Protein AF-A0A356BSI9-F1 (afdb_monomer)

Secondary structure (DSSP, 8-state):
--S------GGGGG------HHHHHHHHHHHHHHIIIIIIHHHHTT----

Sequence (50 aa):
MDAGAWSCGMVAGLIHDIPTCKELIDRIMKEAEDIITNRLAGMLSGKVPA

Solvent-accessible surface area (backbone atoms only — not comparable to full-atom values): 3378 Å² total; per-residue (Å²): 143,88,79,82,91,75,96,76,62,81,67,58,82,76,62,88,78,84,71,54,75,65,57,49,52,55,47,54,54,50,53,50,49,47,42,53,68,46,56,53,44,39,67,74,66,72,62,73,84,128

Structure (mmCIF, N/CA/C/O backbone):
data_AF-A0A356BSI9-F1
#
_entry.id   AF-A0A356BSI9-F1
#
loop_
_atom_site.group_PDB
_atom_site.id
_atom_site.type_symbol
_atom_site.l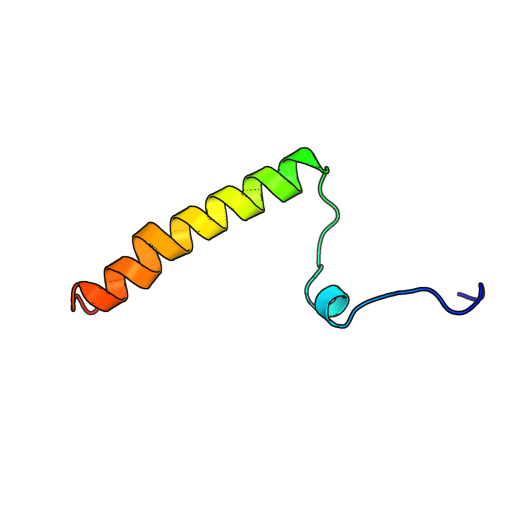abel_atom_id
_atom_site.label_alt_id
_atom_site.label_comp_id
_atom_site.label_asym_id
_atom_site.label_entity_id
_atom_site.label_seq_id
_atom_site.pdbx_PDB_ins_code
_atom_site.Cartn_x
_atom_site.Cartn_y
_atom_site.Cartn_z
_atom_site.occupancy
_atom_site.B_iso_or_equiv
_atom_site.auth_seq_id
_atom_site.auth_comp_id
_atom_site.auth_asym_id
_atom_site.auth_atom_id
_atom_site.pdbx_PDB_model_num
ATOM 1 N N . MET A 1 1 ? 18.875 -11.371 -19.522 1.00 56.16 1 MET A N 1
ATOM 2 C CA . MET A 1 1 ? 18.642 -10.808 -18.176 1.00 56.16 1 MET A CA 1
ATOM 3 C C . MET A 1 1 ? 20.010 -10.365 -17.690 1.00 56.16 1 MET A C 1
ATOM 5 O O . MET A 1 1 ? 20.544 -10.933 -16.758 1.00 56.16 1 MET A O 1
ATOM 9 N N . ASP A 1 2 ? 20.617 -9.422 -18.418 1.00 72.81 2 ASP A N 1
ATOM 10 C CA . ASP A 1 2 ? 22.073 -9.218 -18.431 1.00 72.81 2 ASP A CA 1
ATOM 11 C C . ASP A 1 2 ? 22.373 -7.740 -18.698 1.00 72.81 2 ASP A C 1
ATOM 13 O O . ASP A 1 2 ? 22.768 -7.346 -19.792 1.00 72.81 2 ASP A O 1
ATOM 17 N N . ALA A 1 3 ? 22.097 -6.896 -17.707 1.00 65.62 3 ALA A N 1
ATOM 18 C CA . ALA A 1 3 ? 22.373 -5.465 -17.777 1.00 65.62 3 ALA A CA 1
ATOM 19 C C . ALA A 1 3 ? 22.698 -4.925 -16.375 1.00 65.62 3 ALA A C 1
ATOM 21 O O . ALA A 1 3 ? 21.884 -4.257 -15.749 1.00 65.62 3 ALA A O 1
ATOM 22 N N . GLY A 1 4 ? 23.891 -5.256 -15.868 1.00 79.19 4 GLY A N 1
ATOM 23 C CA . GLY A 1 4 ? 24.473 -4.653 -14.661 1.00 79.19 4 GLY A CA 1
ATOM 24 C C . GLY A 1 4 ? 23.759 -4.962 -13.340 1.00 79.19 4 GLY A C 1
ATOM 25 O O . GLY A 1 4 ? 22.782 -5.703 -13.299 1.00 79.19 4 GLY A O 1
ATOM 26 N N . ALA A 1 5 ? 24.279 -4.404 -12.244 1.00 80.44 5 ALA A N 1
ATOM 27 C CA . ALA A 1 5 ? 23.601 -4.371 -10.950 1.00 80.44 5 ALA A CA 1
ATOM 28 C C . ALA A 1 5 ? 22.656 -3.162 -10.901 1.00 80.44 5 ALA A C 1
ATOM 30 O O . ALA A 1 5 ? 23.028 -2.068 -11.325 1.00 80.44 5 ALA A O 1
ATOM 31 N N . TRP A 1 6 ? 21.440 -3.355 -10.393 1.00 84.12 6 TRP A N 1
ATOM 32 C CA . TRP A 1 6 ? 20.400 -2.326 -10.317 1.00 84.12 6 TRP A CA 1
ATOM 33 C C . TRP A 1 6 ? 19.900 -2.236 -8.880 1.00 84.12 6 TRP A C 1
ATOM 35 O O . TRP A 1 6 ? 19.809 -3.240 -8.172 1.00 84.12 6 TRP A O 1
ATOM 45 N N . SER A 1 7 ? 19.603 -1.018 -8.430 1.00 90.12 7 SER A N 1
ATOM 46 C CA . SER A 1 7 ? 19.115 -0.787 -7.074 1.00 90.12 7 SER A CA 1
ATOM 47 C C . SER A 1 7 ? 17.711 -1.361 -6.912 1.00 90.12 7 SER A C 1
ATOM 49 O O . SER A 1 7 ? 16.780 -0.962 -7.607 1.00 90.12 7 SER A O 1
ATOM 51 N N . CYS A 1 8 ? 17.555 -2.280 -5.964 1.00 92.75 8 CYS A N 1
ATOM 52 C CA . CYS A 1 8 ? 16.274 -2.859 -5.595 1.00 92.75 8 CYS A CA 1
ATOM 53 C C . CYS A 1 8 ? 16.281 -3.176 -4.095 1.00 92.75 8 CYS A C 1
ATOM 55 O O . CYS A 1 8 ? 17.248 -3.743 -3.585 1.00 92.75 8 CYS A O 1
ATOM 57 N N . GLY A 1 9 ? 15.234 -2.772 -3.375 1.00 93.19 9 GLY A N 1
ATOM 58 C CA . GLY A 1 9 ? 15.086 -3.073 -1.951 1.00 93.19 9 GLY A CA 1
ATOM 59 C C . GLY A 1 9 ? 14.395 -4.417 -1.720 1.00 93.19 9 GLY A C 1
ATOM 60 O O . GLY A 1 9 ? 13.657 -4.893 -2.578 1.00 93.19 9 GLY A O 1
ATOM 61 N N . MET A 1 10 ? 14.545 -4.984 -0.518 1.00 96.62 10 MET A N 1
ATOM 62 C CA . MET A 1 10 ? 13.845 -6.220 -0.116 1.00 96.62 10 MET A CA 1
ATOM 63 C C . MET A 1 10 ? 12.316 -6.128 -0.289 1.00 96.62 10 MET A C 1
ATOM 65 O O . MET A 1 10 ? 11.666 -7.139 -0.541 1.00 96.62 10 MET A O 1
ATOM 69 N N . VAL A 1 11 ? 11.751 -4.913 -0.209 1.00 96.25 11 VAL A N 1
ATOM 70 C CA . VAL A 1 11 ? 10.319 -4.626 -0.416 1.00 96.25 11 VAL A CA 1
ATOM 71 C C . VAL A 1 11 ? 9.800 -5.065 -1.786 1.00 96.25 11 VAL A C 1
ATOM 73 O O . VAL A 1 11 ? 8.612 -5.335 -1.917 1.00 96.25 11 VAL A O 1
ATOM 76 N N . ALA A 1 12 ? 10.665 -5.199 -2.796 1.00 95.44 12 ALA A N 1
ATOM 77 C CA . ALA A 1 12 ? 10.252 -5.662 -4.118 1.00 95.44 12 ALA A CA 1
ATOM 78 C C . ALA A 1 12 ? 9.610 -7.057 -4.089 1.00 95.44 12 ALA A C 1
A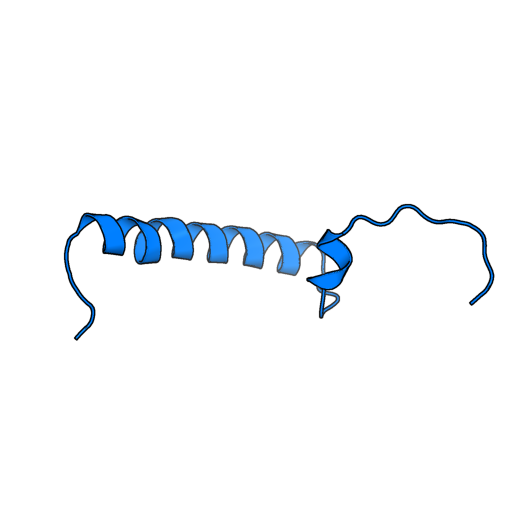TOM 80 O O . ALA A 1 12 ? 8.746 -7.336 -4.912 1.00 95.44 12 ALA A O 1
ATOM 81 N N . GLY A 1 13 ? 9.953 -7.900 -3.106 1.00 96.69 13 GLY A N 1
ATOM 82 C CA . GLY A 1 13 ? 9.295 -9.193 -2.897 1.00 96.69 13 GLY A CA 1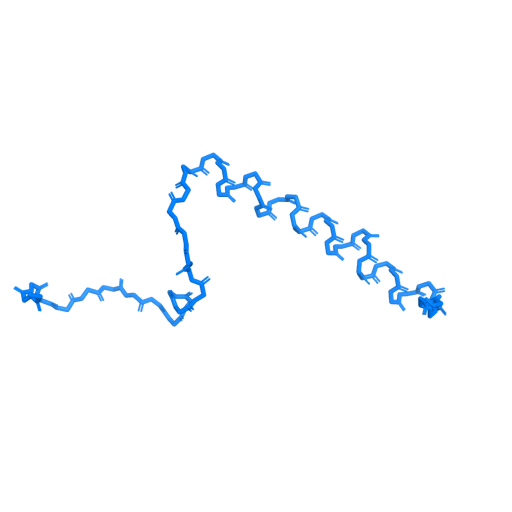
ATOM 83 C C . GLY A 1 13 ? 7.815 -9.102 -2.503 1.00 96.69 13 GLY A C 1
ATOM 84 O O . GLY A 1 13 ? 7.135 -10.120 -2.540 1.00 96.69 13 GLY A O 1
ATOM 85 N N . LEU A 1 14 ? 7.319 -7.913 -2.142 1.00 97.19 14 LEU A N 1
ATOM 86 C CA . LEU A 1 14 ? 5.915 -7.636 -1.812 1.00 97.19 14 LEU A CA 1
ATOM 87 C C . LEU A 1 14 ? 5.152 -6.949 -2.961 1.00 97.19 14 LEU A C 1
ATOM 89 O O . LEU A 1 14 ? 3.961 -6.678 -2.824 1.00 97.19 14 LEU A O 1
ATOM 93 N N . ILE A 1 15 ? 5.821 -6.622 -4.074 1.00 97.06 15 ILE A N 1
ATOM 94 C CA . ILE A 1 15 ? 5.200 -5.958 -5.228 1.00 97.06 15 ILE A CA 1
ATOM 95 C C . ILE A 1 15 ? 4.731 -7.035 -6.209 1.00 97.06 15 ILE A C 1
ATOM 97 O O . ILE A 1 15 ? 5.539 -7.765 -6.783 1.00 97.06 15 ILE A O 1
ATOM 101 N N . HIS A 1 16 ? 3.416 -7.135 -6.398 1.00 97.50 16 HIS A N 1
ATOM 102 C CA . HIS A 1 16 ? 2.784 -8.184 -7.210 1.00 97.50 16 HIS A CA 1
ATOM 103 C C . HIS A 1 16 ? 1.945 -7.637 -8.371 1.00 97.50 16 HIS A C 1
ATOM 105 O O . HIS A 1 16 ? 1.342 -8.405 -9.117 1.00 97.50 16 HIS A O 1
ATOM 111 N N . ASP A 1 17 ? 1.913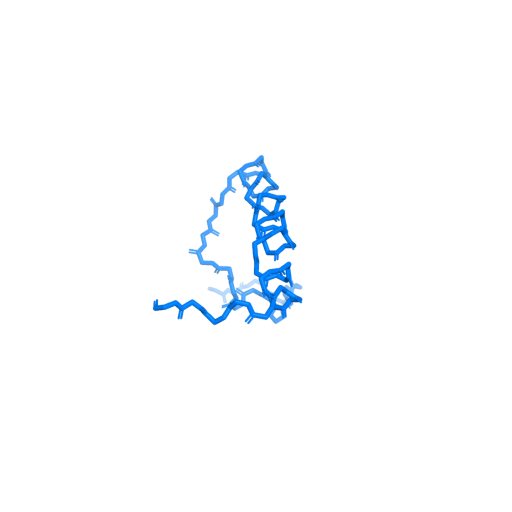 -6.317 -8.534 1.00 97.94 17 ASP A N 1
ATOM 112 C CA . ASP A 1 17 ? 1.189 -5.619 -9.586 1.00 97.94 17 ASP A CA 1
ATOM 113 C C . ASP A 1 17 ? 1.941 -4.364 -10.060 1.00 97.94 17 ASP A C 1
ATOM 115 O O . ASP A 1 17 ? 2.988 -3.997 -9.525 1.00 97.94 17 ASP A O 1
ATOM 119 N N . ILE A 1 18 ? 1.434 -3.742 -11.129 1.00 97.81 18 ILE A N 1
ATOM 120 C CA . ILE A 1 18 ? 2.010 -2.538 -11.745 1.00 97.81 18 ILE A CA 1
ATOM 121 C C . ILE A 1 18 ? 0.874 -1.525 -11.985 1.00 97.81 18 ILE A C 1
ATOM 123 O O . ILE A 1 18 ? 0.347 -1.441 -13.096 1.00 97.81 18 ILE A O 1
ATOM 127 N N . PRO A 1 19 ? 0.428 -0.799 -10.945 1.00 98.06 19 PRO A N 1
ATOM 128 C CA . PRO A 1 19 ? -0.619 0.218 -11.057 1.00 98.06 19 PRO A CA 1
ATOM 129 C C . PRO A 1 19 ? -0.103 1.504 -11.723 1.00 98.06 19 PRO A C 1
ATOM 131 O O . PRO A 1 19 ? 1.104 1.754 -11.800 1.00 98.06 19 PRO A O 1
ATOM 134 N N . THR A 1 20 ? -1.014 2.397 -12.111 1.00 98.81 20 THR A N 1
ATOM 135 C CA . THR A 1 20 ? -0.648 3.804 -12.332 1.00 98.81 20 THR A CA 1
ATOM 136 C C . THR A 1 20 ? -0.196 4.456 -11.020 1.00 98.81 20 THR A C 1
ATOM 138 O O . THR A 1 20 ? -0.599 4.047 -9.928 1.00 98.81 20 THR A O 1
ATOM 141 N N . CYS A 1 21 ? 0.588 5.538 -11.100 1.00 98.62 21 CYS A N 1
ATOM 142 C CA . CYS A 1 21 ? 0.996 6.285 -9.902 1.00 98.62 21 CYS A CA 1
ATOM 143 C C . CYS A 1 21 ? -0.206 6.760 -9.072 1.00 98.62 21 CYS A C 1
ATOM 145 O O . CYS A 1 21 ? -0.139 6.771 -7.847 1.00 98.62 21 CYS A O 1
ATOM 147 N N . LYS A 1 22 ? -1.312 7.131 -9.731 1.00 98.69 22 LYS A N 1
ATOM 148 C CA . LYS A 1 22 ? -2.533 7.557 -9.046 1.00 98.69 22 LYS A CA 1
ATOM 149 C C . LYS A 1 22 ? -3.157 6.411 -8.250 1.00 98.69 22 LYS A C 1
ATOM 151 O O . LYS A 1 22 ? -3.388 6.568 -7.058 1.00 98.69 22 LYS A O 1
ATOM 156 N N . GLU A 1 23 ? -3.383 5.265 -8.887 1.00 98.75 23 GLU A N 1
ATOM 157 C CA . GLU A 1 23 ? -3.975 4.095 -8.227 1.00 98.75 23 GLU A CA 1
ATOM 158 C C . GLU A 1 23 ? -3.107 3.596 -7.071 1.00 98.75 23 GLU A C 1
ATOM 160 O O . GLU A 1 23 ? -3.634 3.236 -6.022 1.00 98.75 23 GLU A O 1
ATOM 165 N N . LEU A 1 24 ? -1.778 3.608 -7.226 1.00 98.50 24 LEU A N 1
ATOM 166 C CA . LEU A 1 24 ? -0.863 3.229 -6.152 1.00 98.50 24 LEU A CA 1
ATOM 167 C C . LEU A 1 24 ? -1.078 4.088 -4.903 1.00 98.50 24 LEU A C 1
ATOM 169 O O . LEU A 1 24 ? -1.262 3.552 -3.812 1.00 98.50 24 LEU A O 1
ATOM 173 N N . ILE A 1 25 ? -1.065 5.410 -5.069 1.00 98.75 25 ILE A N 1
ATOM 174 C CA . ILE A 1 25 ? -1.202 6.349 -3.954 1.00 98.75 25 ILE A CA 1
ATOM 175 C C . ILE A 1 25 ? -2.607 6.290 -3.353 1.00 98.75 25 ILE A C 1
ATOM 177 O O . ILE A 1 25 ? -2.735 6.236 -2.131 1.00 98.75 25 ILE A O 1
ATOM 181 N N . ASP A 1 26 ? -3.649 6.238 -4.186 1.00 98.81 26 ASP A N 1
ATOM 182 C CA . ASP A 1 26 ? -5.033 6.136 -3.715 1.00 98.81 26 ASP A CA 1
ATOM 183 C C . ASP A 1 26 ? -5.236 4.872 -2.857 1.00 98.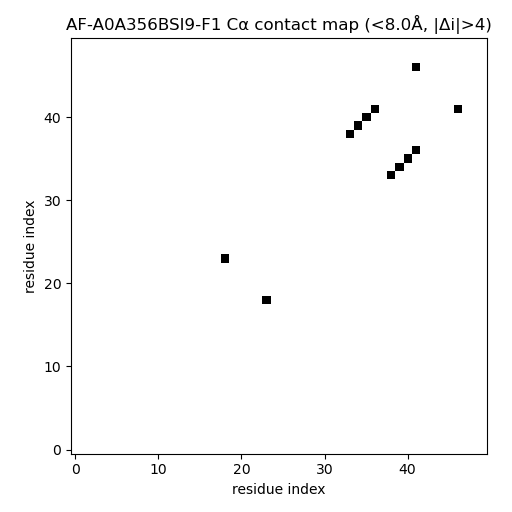81 26 ASP A C 1
ATOM 185 O O . ASP A 1 26 ? -5.862 4.939 -1.797 1.00 98.81 26 ASP A O 1
ATOM 189 N N . ARG A 1 27 ? -4.662 3.730 -3.270 1.00 98.50 27 ARG A N 1
ATOM 190 C CA . ARG A 1 27 ? -4.706 2.478 -2.494 1.00 98.50 27 ARG A CA 1
ATOM 191 C C . ARG A 1 27 ? -3.959 2.591 -1.172 1.00 98.50 27 ARG A C 1
ATOM 193 O O . ARG A 1 27 ? -4.538 2.253 -0.148 1.00 98.50 27 ARG A O 1
ATOM 200 N N . ILE A 1 28 ? -2.730 3.115 -1.173 1.00 98.56 28 ILE A N 1
ATOM 201 C CA . ILE A 1 28 ? -1.933 3.293 0.055 1.00 98.56 28 ILE A CA 1
ATOM 202 C C . ILE A 1 28 ? -2.696 4.140 1.076 1.00 98.56 28 ILE A C 1
ATOM 204 O O . ILE A 1 28 ? -2.779 3.765 2.244 1.00 98.56 28 ILE A O 1
ATOM 208 N N . MET A 1 29 ? -3.266 5.270 0.646 1.00 98.69 29 MET A N 1
ATOM 209 C CA . MET A 1 29 ? -3.995 6.161 1.551 1.00 98.69 29 MET A CA 1
ATOM 210 C C . MET A 1 29 ? -5.251 5.495 2.111 1.00 98.69 29 MET A C 1
ATOM 212 O O . MET A 1 29 ? -5.487 5.570 3.316 1.00 98.69 29 MET A O 1
ATOM 216 N N . LYS A 1 30 ? -6.013 4.795 1.264 1.00 98.75 30 LYS A N 1
ATOM 217 C CA . LYS A 1 30 ? -7.210 4.066 1.689 1.00 98.75 30 LYS A CA 1
ATOM 218 C C . LYS A 1 30 ? -6.886 2.928 2.659 1.00 98.75 30 LYS A C 1
ATOM 220 O O . LYS A 1 30 ? -7.508 2.824 3.708 1.00 98.75 30 LYS A O 1
ATOM 225 N N . GLU A 1 31 ? -5.897 2.098 2.343 1.00 98.50 31 GLU A N 1
ATOM 226 C CA . GLU A 1 31 ? -5.483 0.986 3.206 1.00 98.50 31 GLU A CA 1
ATOM 227 C C . GLU A 1 31 ? -4.939 1.484 4.551 1.00 98.50 31 GLU A C 1
ATOM 229 O O . GLU A 1 31 ? -5.230 0.896 5.593 1.00 98.50 31 GLU A O 1
ATOM 234 N N . ALA A 1 32 ? -4.189 2.590 4.557 1.00 98.75 32 ALA A N 1
ATOM 235 C CA . ALA A 1 32 ? -3.719 3.216 5.789 1.00 98.75 32 ALA A CA 1
ATOM 236 C C . ALA A 1 32 ? -4.885 3.720 6.656 1.00 98.75 32 ALA A C 1
ATOM 238 O O . ALA A 1 32 ? -4.898 3.469 7.865 1.00 98.75 32 ALA A O 1
ATOM 239 N N . GLU A 1 33 ? -5.874 4.386 6.051 1.00 98.62 33 GLU A N 1
ATOM 240 C CA . GLU A 1 33 ? -7.097 4.815 6.736 1.00 98.62 33 GLU A CA 1
ATOM 241 C C . GLU A 1 33 ? -7.852 3.616 7.323 1.00 98.62 33 GLU A C 1
ATOM 243 O O . GLU A 1 33 ? -8.187 3.629 8.510 1.00 98.62 33 GLU A O 1
ATOM 248 N N . ASP A 1 34 ? -8.038 2.546 6.549 1.00 98.25 34 ASP A N 1
ATOM 249 C CA . ASP A 1 34 ? -8.721 1.327 6.991 1.00 98.25 34 ASP A CA 1
ATOM 250 C C . ASP A 1 34 ? -7.979 0.640 8.150 1.00 98.25 34 ASP A C 1
ATOM 252 O O . ASP A 1 34 ? -8.597 0.187 9.119 1.00 98.25 34 ASP A O 1
ATOM 256 N N . ILE A 1 35 ? -6.645 0.585 8.106 1.00 97.75 35 ILE A N 1
ATOM 257 C CA . ILE A 1 35 ? -5.835 0.026 9.196 1.00 97.75 35 ILE A CA 1
ATOM 258 C C . ILE A 1 35 ? -6.026 0.842 10.476 1.00 97.75 35 ILE A C 1
ATOM 260 O O . ILE A 1 35 ? -6.247 0.261 11.541 1.00 97.75 35 ILE A O 1
ATOM 264 N N . ILE A 1 36 ? -5.951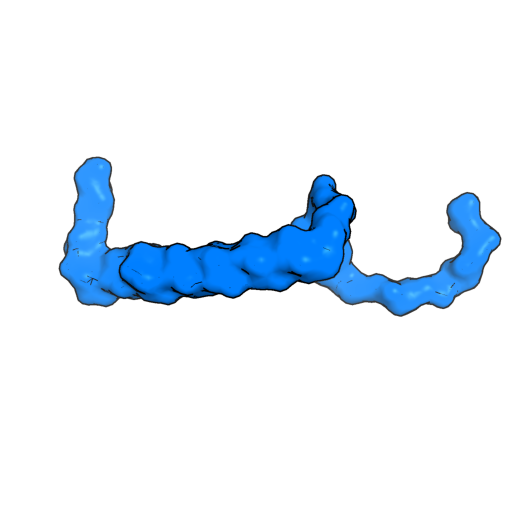 2.169 10.398 1.00 97.31 36 ILE A N 1
ATOM 265 C CA . ILE A 1 36 ? -6.041 3.045 11.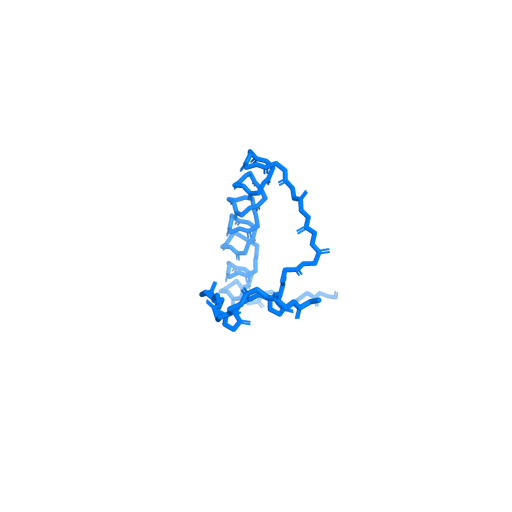573 1.00 97.31 36 ILE A CA 1
ATOM 266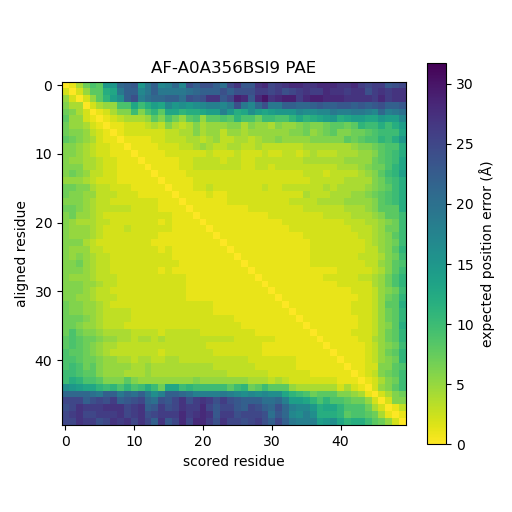 C C . ILE A 1 36 ? -7.448 3.001 12.172 1.00 97.31 36 ILE A C 1
ATOM 268 O O . ILE A 1 36 ? -7.611 2.774 13.374 1.00 97.31 36 ILE A O 1
ATOM 272 N N . THR A 1 37 ? -8.462 3.200 11.336 1.00 96.94 37 THR A N 1
ATOM 273 C CA . THR A 1 37 ? -9.846 3.405 11.779 1.00 96.94 37 THR A CA 1
ATOM 274 C C . THR A 1 37 ? -10.565 2.109 12.121 1.00 96.94 37 THR A C 1
ATOM 276 O O . THR A 1 37 ? -11.403 2.117 13.018 1.00 96.94 37 THR A O 1
ATOM 279 N N . ASN A 1 38 ? -10.218 0.990 11.476 1.00 94.06 38 ASN A N 1
ATOM 280 C CA . ASN A 1 38 ? -10.877 -0.292 11.722 1.00 94.06 38 ASN A CA 1
ATOM 281 C C . ASN A 1 38 ? -10.002 -1.216 12.564 1.00 94.06 38 ASN A C 1
ATOM 283 O O . ASN A 1 38 ? -10.387 -1.609 13.666 1.00 94.06 38 ASN A O 1
ATOM 287 N N . ARG A 1 39 ? -8.807 -1.566 12.076 1.00 94.62 39 ARG A N 1
ATOM 288 C CA . ARG A 1 39 ? -7.969 -2.583 12.731 1.00 94.62 39 ARG A CA 1
ATOM 289 C C . ARG A 1 39 ? -7.430 -2.093 14.074 1.00 94.62 39 ARG A C 1
ATOM 291 O O . ARG A 1 39 ? -7.606 -2.779 15.079 1.00 94.62 39 ARG A O 1
ATOM 298 N N . LEU A 1 40 ? -6.780 -0.930 14.106 1.00 95.62 40 LEU A N 1
ATOM 299 C CA . LEU A 1 40 ? -6.156 -0.411 15.327 1.00 95.62 40 LEU A CA 1
ATOM 300 C C . LEU A 1 40 ? -7.203 0.080 16.333 1.00 95.62 40 LEU A C 1
ATOM 302 O O . LEU A 1 40 ? -7.116 -0.258 17.513 1.00 95.62 40 LEU A O 1
ATOM 306 N N . ALA A 1 41 ? -8.232 0.803 15.884 1.00 94.38 41 ALA A N 1
ATOM 307 C CA . ALA A 1 41 ? -9.334 1.195 16.764 1.00 94.38 41 ALA A CA 1
ATOM 308 C C . ALA A 1 41 ? -10.084 -0.025 17.332 1.00 94.38 41 ALA A C 1
ATOM 310 O O . ALA A 1 41 ? -10.418 -0.051 18.519 1.00 94.38 41 ALA A O 1
ATOM 311 N N . GLY A 1 42 ? -10.287 -1.070 16.519 1.00 92.00 42 GLY A N 1
ATOM 312 C CA . GLY A 1 42 ? -10.867 -2.341 16.950 1.00 92.00 42 GLY A CA 1
ATOM 313 C C . GLY A 1 42 ? -10.093 -2.967 18.110 1.00 92.00 42 GLY A C 1
ATOM 314 O O . GLY A 1 42 ? -10.705 -3.339 19.114 1.00 92.00 42 GLY A O 1
ATOM 315 N N . MET A 1 43 ? -8.757 -2.977 18.028 1.00 93.06 43 MET A N 1
ATOM 316 C CA . MET A 1 43 ? -7.876 -3.474 19.096 1.00 93.06 43 MET A CA 1
ATOM 317 C C . MET A 1 43 ? -8.031 -2.700 20.413 1.00 93.06 43 MET A C 1
ATOM 319 O O . MET A 1 43 ? -7.960 -3.307 21.478 1.00 93.06 43 MET A O 1
ATOM 323 N N . LEU A 1 44 ? -8.278 -1.386 20.363 1.00 92.88 44 LEU A N 1
ATOM 324 C CA . LEU A 1 44 ? -8.505 -0.566 21.562 1.00 92.88 44 LEU A CA 1
ATOM 325 C C . LEU A 1 44 ? -9.906 -0.754 22.159 1.00 92.88 44 LEU A C 1
ATOM 327 O O . LEU A 1 44 ? -10.090 -0.610 23.364 1.00 92.88 44 LEU A O 1
ATOM 331 N N . SER A 1 45 ? -10.900 -1.072 21.327 1.00 88.19 45 SER A N 1
ATOM 332 C CA . SER A 1 45 ? -12.303 -1.166 21.750 1.00 88.19 45 SER A CA 1
ATOM 333 C C . SER A 1 45 ? -12.655 -2.435 22.541 1.00 88.19 45 SER A C 1
ATOM 335 O O . SER A 1 45 ? -13.777 -2.546 23.033 1.00 88.19 45 SER A O 1
ATOM 337 N N . GLY A 1 46 ? -11.740 -3.409 22.642 1.00 73.88 46 GLY A N 1
ATOM 338 C CA . GLY A 1 46 ? -11.959 -4.672 23.362 1.00 73.88 46 GLY A CA 1
ATOM 339 C C . GLY A 1 46 ? -13.048 -5.574 22.763 1.00 73.88 46 GLY A C 1
ATOM 340 O O . GLY A 1 46 ? -13.391 -6.598 23.352 1.00 73.88 46 GLY A O 1
ATOM 341 N N . LYS A 1 47 ? -13.603 -5.218 21.599 1.00 64.31 47 LYS A N 1
ATOM 342 C CA . LYS A 1 47 ? -14.575 -6.044 20.884 1.00 64.31 47 LYS A CA 1
ATOM 343 C C . LYS A 1 47 ? -13.829 -7.161 20.164 1.00 64.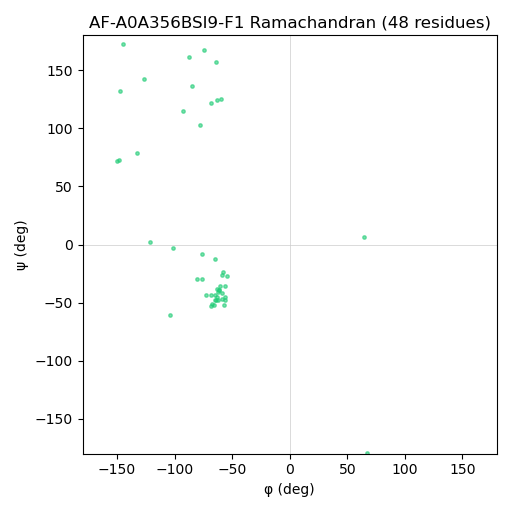31 47 LYS A C 1
ATOM 345 O O . LYS A 1 47 ? -13.216 -6.935 19.124 1.00 64.31 47 LYS A O 1
ATOM 350 N N . VAL A 1 48 ? -13.882 -8.366 20.723 1.00 62.16 48 VAL A N 1
ATOM 351 C CA . VAL A 1 48 ? -13.543 -9.583 19.978 1.00 62.16 48 VAL A CA 1
ATOM 352 C C . VAL A 1 48 ? -14.561 -9.696 18.835 1.00 62.16 48 VAL A C 1
ATOM 354 O O . VAL A 1 48 ? -15.761 -9.630 19.118 1.00 62.16 48 VAL A O 1
ATOM 357 N N . PRO A 1 49 ? -14.135 -9.791 17.562 1.00 61.50 49 PRO A N 1
ATOM 358 C CA . PRO A 1 49 ? -15.067 -10.083 16.482 1.00 61.50 49 PRO A CA 1
ATOM 359 C C . PRO A 1 49 ? -15.728 -11.435 16.777 1.00 61.50 49 PRO A C 1
ATOM 361 O O . PRO A 1 49 ? -15.025 -12.404 17.064 1.00 61.50 49 PRO A O 1
ATOM 364 N N . ALA A 1 50 ? -17.063 -11.445 16.799 1.00 59.69 50 ALA A N 1
ATOM 365 C CA . ALA A 1 50 ? -17.863 -12.657 16.966 1.00 59.69 50 ALA A CA 1
ATOM 366 C C . ALA A 1 50 ? -17.637 -13.639 15.810 1.00 59.69 50 ALA A C 1
ATOM 368 O O . ALA A 1 50 ? -17.427 -13.158 14.670 1.00 59.69 50 ALA A O 1
#

pLDDT: mean 90.46, std 12.34, range [56.16, 98.81]

Radius of gyration: 17.38 Å; Cα contacts (8 Å, |Δi|>4): 6; chains: 1; bounding box: 42×20×42 Å

Foldseek 3Di:
DDDDDDDDDPCVVVDDDDDDPVVVVVVVVVVVCCCVVPVVVVVVVPDDPD

Mean predicted aligned error: 6.47 Å